Protein AF-A0A7J3MX51-F1 (afdb_monomer_lite)

pLDDT: mean 91.79, std 10.77, range [37.44, 98.38]

Radius of gyration: 17.03 Å; chains: 1; bounding box: 45×25×48 Å

Organism: NCBI:txid334771

Secondary structure (DSSP, 8-state):
--HHHHHHHHTT-BHHHHHHHHHHHHHHHHTHHHHHTS-TT-HHHHHHHHHHHHHHHHHHHHHHHHHHHTTSS-HHHHHHHHHHHHHHHHHHHHHHHHHHTT-S-HHHHHHHHHHHHHHHHHHHHHHHHHHHHHSBPTT---

Sequence (142 aa):
MNEEEAKGLIGDTTVTAYRRVHEVIASVLDRVVMLKALRSDDKVTFQKILQELLIELSRALVLVKYQQARKQLFHCLAMKLASLVRATSRILRKSLDELNKNAQNYDDIVENVVNTLIRARTLLDALTTLVYMYGKKHGKRE

Foldseek 3Di:
DDPVVLCVQFPAAALVLLVVLLVLLLVLLVCLVVLVPDDLPPLVVVLVNLVVSLVSLVVSLVSLVVCVVVVNTDPNNSVVSNVLSVVLSVLSVVLSVCVVVVHPPSVVSSVSNSVSSVVSNVVSVVNSVSCVVNYDYPDDDD

Structure (mmCIF, N/CA/C/O backbone):
data_AF-A0A7J3MX51-F1
#
_entry.id   AF-A0A7J3MX51-F1
#
loop_
_atom_site.group_PDB
_atom_site.id
_atom_site.type_symbol
_atom_site.label_atom_id
_atom_site.label_alt_id
_atom_site.label_comp_id
_atom_site.label_asym_id
_atom_site.label_entity_id
_atom_site.label_seq_id
_atom_site.pdbx_PDB_ins_code
_atom_site.Cartn_x
_atom_site.Cartn_y
_atom_site.Cartn_z
_atom_site.occupancy
_atom_site.B_iso_or_equiv
_atom_site.auth_seq_id
_atom_site.auth_comp_id
_atom_site.auth_asym_id
_atom_site.auth_atom_id
_atom_site.pdbx_PDB_model_num
ATOM 1 N N . MET A 1 1 ? 15.202 -15.710 -3.565 1.00 79.88 1 MET A N 1
ATOM 2 C CA . MET A 1 1 ? 15.053 -15.168 -4.925 1.00 79.88 1 MET A CA 1
ATOM 3 C C . MET A 1 1 ? 16.444 -15.005 -5.498 1.00 79.88 1 MET A C 1
ATOM 5 O O . MET A 1 1 ? 17.284 -14.441 -4.802 1.00 79.88 1 MET A O 1
ATOM 9 N N . ASN A 1 2 ? 16.703 -15.551 -6.681 1.00 90.56 2 ASN A N 1
ATOM 10 C CA . ASN A 1 2 ? 17.993 -15.421 -7.365 1.00 90.56 2 ASN A CA 1
ATOM 11 C C . ASN A 1 2 ? 18.023 -14.172 -8.278 1.00 90.56 2 ASN A C 1
ATOM 13 O O . ASN A 1 2 ? 17.044 -13.426 -8.364 1.00 90.56 2 ASN A O 1
ATOM 17 N N . GLU A 1 3 ? 19.158 -13.907 -8.929 1.00 90.88 3 GLU A N 1
ATOM 18 C CA . GLU A 1 3 ? 19.339 -12.712 -9.765 1.00 90.88 3 GLU A CA 1
ATOM 19 C C . GLU A 1 3 ? 18.418 -12.683 -10.998 1.00 90.88 3 GLU A C 1
ATOM 21 O O . GLU A 1 3 ? 17.869 -11.630 -11.326 1.00 90.88 3 GLU A O 1
ATOM 26 N N . GLU A 1 4 ? 18.219 -13.817 -11.673 1.00 91.75 4 GLU A N 1
ATOM 27 C CA . GLU A 1 4 ? 17.354 -13.902 -12.857 1.00 91.75 4 GLU A CA 1
ATOM 28 C C . GLU A 1 4 ? 15.889 -13.635 -12.504 1.00 91.75 4 GLU A C 1
ATOM 30 O O . GLU A 1 4 ? 15.218 -12.853 -13.178 1.00 91.75 4 GLU A O 1
ATOM 35 N N . GLU A 1 5 ? 15.409 -14.205 -11.398 1.00 91.25 5 GLU A N 1
ATOM 36 C CA . GLU A 1 5 ? 14.074 -13.937 -10.861 1.00 91.25 5 GLU A CA 1
ATOM 37 C C . GLU A 1 5 ? 13.903 -12.457 -10.500 1.00 91.25 5 GLU A C 1
ATOM 39 O O . GLU A 1 5 ? 12.863 -11.860 -10.792 1.00 91.25 5 GLU A O 1
ATOM 44 N N . ALA A 1 6 ? 14.926 -11.840 -9.899 1.00 91.56 6 ALA A N 1
ATOM 45 C CA . ALA A 1 6 ? 14.909 -10.421 -9.562 1.00 91.56 6 ALA A CA 1
ATOM 46 C C . ALA A 1 6 ? 14.826 -9.549 -10.823 1.00 91.56 6 ALA A C 1
ATOM 48 O O . ALA A 1 6 ? 13.968 -8.669 -10.914 1.00 91.56 6 ALA A O 1
ATOM 49 N N . LYS A 1 7 ? 15.660 -9.826 -11.831 1.00 91.94 7 LYS A N 1
ATOM 50 C CA . LYS A 1 7 ? 15.625 -9.137 -13.128 1.00 91.94 7 LYS A CA 1
ATOM 51 C C . LYS A 1 7 ? 14.283 -9.331 -13.835 1.00 91.94 7 LYS A C 1
ATOM 53 O O . LYS A 1 7 ? 13.729 -8.356 -14.333 1.00 91.94 7 LYS A O 1
ATOM 58 N N . GLY A 1 8 ? 13.716 -10.537 -13.813 1.00 93.38 8 GLY A N 1
ATOM 59 C CA . GLY A 1 8 ? 12.390 -10.826 -14.364 1.00 93.38 8 GLY A CA 1
ATOM 60 C C . GLY A 1 8 ? 11.254 -10.116 -13.619 1.00 93.38 8 GLY A C 1
ATOM 61 O O . GLY A 1 8 ? 10.263 -9.719 -14.227 1.00 93.38 8 GLY A O 1
ATOM 62 N N . LEU A 1 9 ? 11.392 -9.893 -12.309 1.00 95.56 9 LEU A N 1
ATOM 63 C CA . LEU A 1 9 ? 10.434 -9.115 -11.526 1.00 95.56 9 LEU A CA 1
ATOM 64 C C . LEU A 1 9 ? 10.510 -7.614 -11.841 1.00 95.56 9 LEU A C 1
ATOM 66 O O . LEU A 1 9 ? 9.465 -6.974 -11.994 1.00 95.56 9 LEU A O 1
ATOM 70 N N . ILE A 1 10 ? 11.723 -7.052 -11.904 1.00 96.44 10 ILE A N 1
ATOM 71 C CA . ILE A 1 10 ? 11.949 -5.611 -12.091 1.00 96.44 10 ILE A CA 1
ATOM 72 C C . ILE A 1 10 ? 11.767 -5.193 -13.554 1.00 96.44 10 ILE A C 1
ATOM 74 O O . ILE A 1 10 ? 11.163 -4.147 -13.808 1.00 96.44 10 ILE A O 1
ATOM 78 N N . GLY A 1 11 ? 12.240 -6.004 -14.500 1.00 94.44 11 GLY A N 1
ATOM 79 C CA . GLY A 1 11 ? 12.176 -5.765 -15.940 1.00 94.44 11 GLY A CA 1
ATOM 80 C C . GLY A 1 11 ? 12.626 -4.357 -16.334 1.00 94.44 11 GLY A C 1
ATOM 81 O O . GLY A 1 11 ? 13.572 -3.798 -15.785 1.00 94.44 11 GLY A O 1
ATOM 82 N N . ASP A 1 12 ? 11.880 -3.738 -17.247 1.00 93.81 12 ASP A N 1
ATOM 83 C CA . ASP A 1 12 ? 12.175 -2.399 -17.773 1.00 93.81 12 ASP A CA 1
ATOM 84 C C . ASP A 1 12 ? 11.772 -1.234 -16.851 1.00 93.81 12 ASP A C 1
ATOM 86 O O . ASP A 1 12 ? 11.649 -0.089 -17.295 1.00 93.81 12 ASP A O 1
ATOM 90 N N . THR A 1 13 ? 11.552 -1.497 -15.563 1.00 96.31 13 THR A N 1
ATOM 91 C CA . THR A 1 13 ? 11.162 -0.463 -14.602 1.00 96.31 13 THR A CA 1
ATOM 92 C C . THR A 1 13 ? 12.203 0.650 -14.530 1.00 96.31 13 THR A C 1
ATOM 94 O O . THR A 1 13 ? 13.386 0.406 -14.294 1.00 96.31 13 THR A O 1
ATOM 97 N N . THR A 1 14 ? 11.750 1.899 -14.645 1.00 96.25 14 THR A N 1
ATOM 98 C CA . THR A 1 14 ? 12.604 3.064 -14.387 1.00 96.25 14 THR A CA 1
ATOM 99 C C . THR A 1 14 ? 12.683 3.341 -12.888 1.00 96.25 14 THR A C 1
ATOM 101 O O . THR A 1 14 ? 11.657 3.410 -12.203 1.00 96.25 14 THR A O 1
ATOM 104 N N . VAL A 1 15 ? 13.896 3.569 -12.373 1.00 96.19 15 VAL A N 1
ATOM 105 C CA . VAL A 1 15 ? 14.105 3.890 -10.947 1.00 96.19 15 VAL A CA 1
ATOM 106 C C . VAL A 1 15 ? 13.312 5.139 -10.548 1.00 96.19 15 VAL A C 1
ATOM 108 O O . VAL A 1 15 ? 12.745 5.196 -9.461 1.00 96.19 15 VAL A O 1
ATOM 111 N N . THR A 1 16 ? 13.206 6.129 -11.438 1.00 95.25 16 THR A N 1
ATOM 112 C CA . THR A 1 16 ? 12.484 7.379 -11.165 1.00 95.25 16 THR A CA 1
ATOM 113 C C . THR A 1 16 ? 10.973 7.182 -11.046 1.00 95.25 16 THR A C 1
ATOM 115 O O . THR A 1 16 ? 10.363 7.783 -10.165 1.00 95.25 16 THR A O 1
ATOM 118 N N . ALA A 1 17 ? 10.345 6.369 -11.903 1.00 94.44 17 ALA A N 1
ATOM 119 C CA . ALA A 1 17 ? 8.909 6.115 -11.775 1.00 94.44 17 ALA A CA 1
ATOM 120 C C . ALA A 1 17 ? 8.602 5.252 -10.552 1.00 94.44 17 ALA A C 1
ATOM 122 O O . ALA A 1 17 ? 7.633 5.530 -9.845 1.00 94.44 17 ALA A O 1
ATOM 123 N N . TYR A 1 18 ? 9.457 4.263 -10.264 1.00 97.31 18 TYR A N 1
ATOM 124 C CA . TYR A 1 18 ? 9.348 3.495 -9.031 1.00 97.31 18 TYR A CA 1
ATOM 125 C C . TYR A 1 18 ? 9.474 4.383 -7.797 1.00 97.31 18 TYR A C 1
ATOM 127 O O . TYR A 1 18 ? 8.625 4.287 -6.923 1.00 97.31 18 TYR A O 1
ATOM 135 N N . ARG A 1 19 ? 10.464 5.284 -7.743 1.00 96.94 19 ARG A N 1
ATOM 136 C CA . ARG A 1 19 ? 10.656 6.202 -6.611 1.00 96.94 19 ARG A CA 1
ATOM 137 C C . ARG A 1 19 ? 9.380 6.975 -6.277 1.00 96.94 19 ARG A C 1
ATOM 139 O O . ARG A 1 19 ? 8.968 6.967 -5.130 1.00 96.94 19 ARG A O 1
ATOM 146 N N . ARG A 1 20 ? 8.703 7.547 -7.278 1.00 95.75 20 ARG A N 1
ATOM 147 C CA . ARG A 1 20 ? 7.439 8.281 -7.060 1.00 95.75 20 ARG A CA 1
ATOM 148 C C . ARG A 1 20 ? 6.349 7.398 -6.454 1.00 95.75 20 ARG A C 1
ATOM 150 O O . ARG A 1 20 ? 5.570 7.845 -5.623 1.00 95.75 20 ARG A O 1
ATOM 157 N N . VAL A 1 21 ? 6.263 6.148 -6.902 1.00 97.12 21 VAL A N 1
ATOM 158 C CA . VAL A 1 21 ? 5.293 5.178 -6.376 1.00 97.12 21 VAL A CA 1
ATOM 159 C C . VAL A 1 21 ? 5.665 4.749 -4.962 1.00 97.12 21 VAL A C 1
ATOM 161 O O . VAL A 1 21 ? 4.796 4.689 -4.098 1.00 97.12 21 VAL A O 1
ATOM 164 N N . HIS A 1 22 ? 6.948 4.478 -4.729 1.00 97.75 22 HIS A N 1
ATOM 165 C CA . HIS A 1 22 ? 7.502 4.132 -3.427 1.00 97.75 22 HIS A CA 1
ATOM 166 C C . HIS A 1 22 ? 7.233 5.231 -2.406 1.00 97.75 22 HIS A C 1
ATOM 168 O O . HIS A 1 22 ? 6.666 4.919 -1.373 1.00 97.75 22 HIS A O 1
ATOM 174 N N . GLU A 1 23 ? 7.541 6.489 -2.716 1.00 96.94 23 GLU A N 1
ATOM 175 C CA . GLU A 1 23 ? 7.336 7.633 -1.818 1.00 96.94 23 GLU A CA 1
ATOM 176 C C . GLU A 1 23 ? 5.872 7.763 -1.391 1.00 96.94 23 GLU A C 1
ATOM 178 O O . GLU A 1 23 ? 5.581 7.909 -0.206 1.00 96.94 23 GLU A O 1
ATOM 183 N N . VAL A 1 24 ? 4.938 7.634 -2.339 1.00 97.00 24 VAL A N 1
ATOM 184 C CA . VAL A 1 24 ? 3.5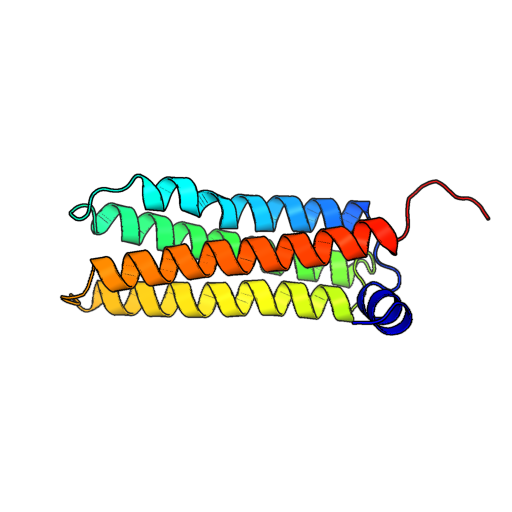04 7.703 -2.035 1.00 97.00 24 VAL A CA 1
ATOM 185 C C . VAL A 1 24 ? 3.060 6.517 -1.183 1.00 97.00 24 VAL A C 1
ATOM 187 O O . VAL A 1 24 ? 2.386 6.722 -0.181 1.00 97.00 24 VAL A O 1
ATOM 190 N N . ILE A 1 25 ? 3.431 5.280 -1.529 1.00 97.69 25 ILE A N 1
ATOM 191 C CA . ILE A 1 25 ? 3.033 4.114 -0.722 1.00 97.69 25 ILE A CA 1
ATOM 192 C C . ILE A 1 25 ? 3.687 4.179 0.667 1.00 97.69 25 ILE A C 1
ATOM 194 O O . ILE A 1 25 ? 3.006 3.961 1.663 1.00 97.69 25 ILE A O 1
ATOM 198 N N . ALA A 1 26 ? 4.979 4.497 0.748 1.00 97.62 26 ALA A N 1
ATOM 199 C CA . ALA A 1 26 ? 5.724 4.602 1.997 1.00 97.62 26 ALA A CA 1
ATOM 200 C C . ALA A 1 26 ? 5.108 5.656 2.917 1.00 97.62 26 ALA A C 1
ATOM 202 O O . ALA A 1 26 ? 4.804 5.334 4.058 1.00 97.62 26 ALA A O 1
ATOM 203 N N . SER A 1 27 ? 4.802 6.851 2.400 1.00 96.56 27 SER A N 1
ATOM 204 C CA . SER A 1 27 ? 4.146 7.916 3.167 1.00 96.56 27 SER A CA 1
ATOM 205 C C . SER A 1 27 ? 2.833 7.461 3.811 1.00 96.56 27 SER A C 1
ATOM 207 O O . SER A 1 27 ? 2.568 7.810 4.961 1.00 96.56 27 SER A O 1
ATOM 209 N N . VAL A 1 28 ? 2.030 6.663 3.102 1.00 95.56 28 VAL A N 1
ATOM 210 C CA . VAL A 1 28 ? 0.771 6.122 3.636 1.00 95.56 28 VAL A CA 1
ATOM 211 C C . VAL A 1 28 ? 1.033 5.065 4.706 1.00 95.56 28 VAL A C 1
ATOM 213 O O . VAL A 1 28 ? 0.354 5.031 5.727 1.00 95.56 28 VAL A O 1
ATOM 216 N N . LEU A 1 29 ? 2.027 4.200 4.503 1.00 96.12 29 LEU A N 1
ATOM 217 C CA . LEU A 1 29 ? 2.373 3.150 5.465 1.00 96.12 29 LEU A CA 1
ATOM 218 C C . LEU A 1 29 ? 3.041 3.708 6.733 1.00 96.12 29 LEU A C 1
ATOM 220 O O . LEU A 1 29 ? 2.810 3.191 7.827 1.00 96.12 29 LEU A O 1
ATOM 224 N N . ASP A 1 30 ? 3.804 4.793 6.610 1.00 95.19 30 ASP A N 1
ATOM 225 C CA . ASP A 1 30 ? 4.523 5.441 7.712 1.00 95.19 30 ASP A CA 1
ATOM 226 C C . ASP A 1 30 ? 3.581 6.183 8.681 1.00 95.19 30 ASP A C 1
ATOM 228 O O . ASP A 1 30 ? 3.954 6.470 9.822 1.00 95.19 30 ASP A O 1
ATOM 232 N N . ARG A 1 31 ? 2.303 6.374 8.315 1.00 90.62 31 ARG A N 1
ATOM 233 C CA . ARG A 1 31 ? 1.243 6.803 9.250 1.00 90.62 31 ARG A CA 1
ATOM 234 C C . ARG A 1 31 ? 1.017 5.825 10.409 1.00 90.62 31 ARG A C 1
ATOM 236 O O . ARG A 1 31 ? 0.352 6.181 11.379 1.00 90.62 31 ARG A O 1
ATOM 243 N N . VAL A 1 32 ? 1.630 4.639 10.384 1.00 89.00 32 VAL A N 1
ATOM 244 C CA . VAL A 1 32 ? 1.718 3.752 11.553 1.00 89.00 32 VAL A CA 1
ATOM 245 C C . VAL A 1 32 ? 2.282 4.452 12.795 1.00 89.00 32 VAL A C 1
ATOM 247 O O . VAL A 1 32 ? 1.892 4.117 13.911 1.00 89.00 32 VAL A O 1
ATOM 250 N N . VAL A 1 33 ? 3.158 5.450 12.627 1.00 81.81 33 VAL A N 1
ATOM 251 C CA . VAL A 1 33 ? 3.699 6.238 13.746 1.00 81.81 33 VAL A CA 1
ATOM 252 C C . VAL A 1 33 ? 2.588 6.997 14.473 1.00 81.81 33 VAL A C 1
ATOM 254 O O . VAL A 1 33 ? 2.571 7.014 15.700 1.00 81.81 33 VAL A O 1
ATOM 257 N N . MET A 1 34 ? 1.624 7.555 13.733 1.00 83.56 34 MET A N 1
ATOM 258 C CA . MET A 1 34 ? 0.463 8.231 14.321 1.00 83.56 34 MET A CA 1
ATOM 259 C C . MET A 1 34 ? -0.401 7.243 15.104 1.00 83.56 34 MET A C 1
ATOM 261 O O . MET A 1 34 ? -0.820 7.545 16.214 1.00 83.56 34 MET A O 1
ATOM 265 N N . LEU A 1 35 ? -0.608 6.038 14.561 1.00 84.94 35 LEU A N 1
ATOM 266 C CA . LEU A 1 35 ? -1.412 5.005 15.217 1.00 84.94 35 LEU A CA 1
ATOM 267 C C . LEU A 1 35 ? -0.789 4.512 16.526 1.00 84.94 35 LEU A C 1
ATOM 269 O O . LEU A 1 35 ? -1.507 4.291 17.492 1.00 84.94 35 LEU A O 1
ATOM 273 N N . LYS A 1 36 ? 0.542 4.387 16.580 1.00 84.38 36 LYS A N 1
ATOM 274 C CA . LYS A 1 36 ? 1.268 4.013 17.806 1.00 84.38 36 LYS A CA 1
ATOM 275 C C . LYS A 1 36 ? 1.207 5.078 18.904 1.00 84.38 36 LYS A C 1
ATOM 277 O O . LYS A 1 36 ? 1.448 4.754 20.060 1.00 84.38 36 LYS A O 1
ATOM 282 N N . ALA A 1 37 ? 0.943 6.333 18.542 1.00 82.25 37 ALA A N 1
ATOM 283 C CA . ALA A 1 37 ? 0.842 7.444 19.484 1.00 82.25 37 ALA A CA 1
ATOM 284 C C . ALA A 1 37 ? -0.577 7.630 20.051 1.00 82.25 37 ALA A C 1
ATOM 286 O O . ALA A 1 37 ? -0.760 8.428 20.972 1.00 82.25 37 ALA A O 1
ATOM 287 N N . LEU A 1 38 ? -1.578 6.926 19.510 1.00 82.88 38 LEU A N 1
ATOM 288 C CA . LEU A 1 38 ? -2.949 6.992 20.008 1.00 82.88 38 LEU A CA 1
ATOM 289 C C . LEU A 1 38 ? -3.070 6.285 21.357 1.00 82.88 38 LEU A C 1
ATOM 291 O O . LEU A 1 38 ? -2.474 5.234 21.590 1.00 82.88 38 LEU A O 1
ATOM 295 N N . ARG A 1 39 ? -3.888 6.864 22.235 1.00 72.94 39 ARG A N 1
ATOM 296 C CA . ARG A 1 39 ? -4.313 6.209 23.473 1.00 72.94 39 ARG A CA 1
ATOM 297 C C . ARG A 1 39 ? -5.419 5.195 23.171 1.00 72.94 39 ARG A C 1
ATOM 299 O O . ARG A 1 39 ? -6.158 5.343 22.196 1.00 72.94 39 ARG A O 1
ATOM 306 N N . SER A 1 40 ? -5.531 4.174 24.017 1.00 67.69 40 SER A N 1
ATOM 307 C CA . SER A 1 40 ? -6.465 3.049 23.862 1.00 67.69 40 SER A CA 1
ATOM 308 C C . SER A 1 40 ? -7.947 3.456 23.824 1.00 67.69 40 SER A C 1
ATOM 310 O O . SER A 1 40 ? -8.788 2.692 23.368 1.00 67.69 40 SER A O 1
ATOM 312 N N . ASP A 1 41 ? -8.292 4.657 24.281 1.00 68.88 41 ASP A N 1
ATOM 3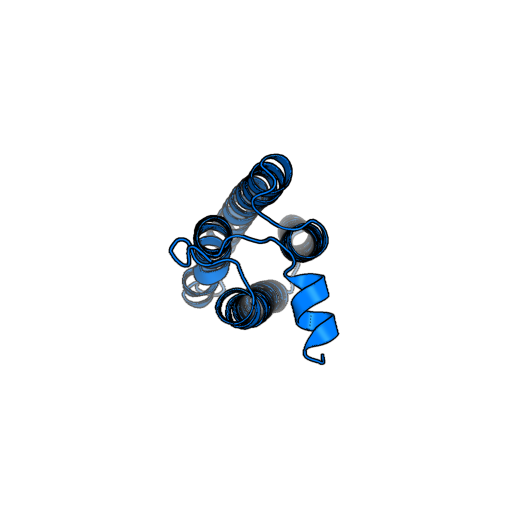13 C CA . ASP A 1 41 ? -9.656 5.182 24.341 1.00 68.88 41 ASP A CA 1
ATOM 314 C C . ASP A 1 41 ? -10.072 6.003 23.103 1.00 68.88 41 ASP A C 1
ATOM 316 O O . ASP A 1 41 ? -11.255 6.307 22.932 1.00 68.88 41 ASP A O 1
ATOM 320 N N . ASP A 1 42 ? -9.153 6.307 22.179 1.00 86.31 42 ASP A N 1
ATOM 321 C CA . ASP A 1 42 ? -9.421 7.202 21.045 1.00 86.31 42 ASP A CA 1
ATOM 322 C C . ASP A 1 42 ? -9.957 6.485 19.787 1.00 86.31 42 ASP A C 1
ATOM 324 O O . ASP A 1 42 ? -9.443 6.600 18.665 1.00 86.31 42 ASP A O 1
ATOM 328 N N . LYS A 1 43 ? -11.036 5.717 19.974 1.00 85.69 43 LYS A N 1
ATOM 329 C CA . LYS A 1 43 ? -11.646 4.890 18.918 1.00 85.69 43 LYS A CA 1
ATOM 330 C C . LYS A 1 43 ? -12.123 5.713 17.717 1.00 85.69 43 LYS A C 1
ATOM 332 O O . LYS A 1 43 ? -11.979 5.279 16.573 1.00 85.69 43 LYS A O 1
ATOM 337 N N . VAL A 1 44 ? -12.691 6.895 17.962 1.00 88.31 44 VAL A N 1
ATOM 338 C CA . VAL A 1 44 ? -13.230 7.765 16.903 1.00 88.31 44 VAL A CA 1
ATOM 339 C C . VAL A 1 44 ? -12.106 8.294 16.013 1.00 88.31 44 VAL A C 1
ATOM 341 O O . VAL A 1 44 ? -12.236 8.284 14.787 1.00 88.31 44 VAL A O 1
ATOM 344 N N . THR A 1 45 ? -10.991 8.732 16.599 1.00 90.44 45 THR A N 1
ATOM 345 C CA . THR A 1 45 ? -9.839 9.209 15.824 1.00 90.44 45 THR A CA 1
ATOM 346 C C . THR A 1 45 ? -9.178 8.066 15.067 1.00 90.44 45 THR A C 1
ATOM 348 O O . THR A 1 45 ? -8.879 8.221 13.882 1.00 90.44 45 THR A O 1
ATOM 351 N N . PHE A 1 46 ? -9.044 6.886 15.683 1.00 90.94 46 PHE A N 1
ATOM 352 C CA . PHE A 1 46 ? -8.521 5.703 14.999 1.00 90.94 46 PHE A CA 1
ATOM 353 C C . PHE A 1 46 ? -9.349 5.332 13.758 1.00 90.94 46 PHE A C 1
ATOM 355 O O . PHE A 1 46 ? -8.795 5.108 12.679 1.00 90.94 46 PHE A O 1
ATOM 362 N N . GLN A 1 47 ? -10.684 5.337 13.867 1.00 92.00 47 GLN A N 1
ATOM 363 C CA . GLN A 1 47 ? -11.579 5.088 12.730 1.00 92.00 47 GLN A CA 1
ATOM 364 C C . GLN A 1 47 ? -11.400 6.116 11.605 1.00 92.00 47 GLN A C 1
ATOM 366 O O . GLN A 1 47 ? -11.337 5.731 10.435 1.00 92.00 47 GLN A O 1
ATOM 371 N N . LYS A 1 48 ? -11.288 7.409 11.940 1.00 92.31 48 LYS A N 1
ATOM 372 C CA . LYS A 1 48 ? -11.037 8.474 10.954 1.00 92.31 48 LYS A CA 1
ATOM 373 C C . LYS A 1 48 ? -9.711 8.261 10.226 1.00 92.31 48 LYS A C 1
ATOM 375 O O . LYS A 1 48 ? -9.682 8.292 8.998 1.00 92.31 48 LYS A O 1
ATOM 380 N N . ILE A 1 49 ? -8.641 7.952 10.960 1.00 93.25 49 ILE A N 1
ATOM 381 C CA . ILE A 1 49 ? -7.327 7.676 10.363 1.00 93.25 49 ILE A CA 1
ATOM 382 C C . ILE A 1 49 ? -7.404 6.467 9.425 1.00 93.25 49 ILE A C 1
ATOM 384 O O . ILE A 1 49 ? -6.887 6.529 8.312 1.00 93.25 49 ILE A O 1
ATOM 388 N N . LEU A 1 50 ? -8.087 5.384 9.813 1.00 94.00 50 LEU A N 1
ATOM 389 C CA . LEU A 1 50 ? -8.275 4.227 8.932 1.00 94.00 50 LEU A CA 1
ATOM 390 C C . LEU A 1 50 ? -9.012 4.577 7.63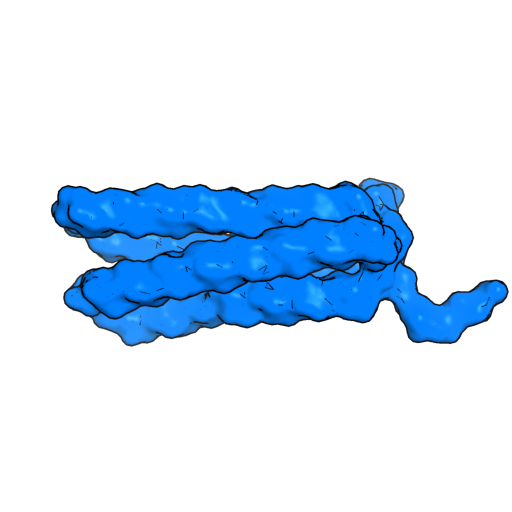2 1.00 94.00 50 LEU A C 1
ATOM 392 O O . LEU A 1 50 ? -8.633 4.093 6.563 1.00 94.00 50 LEU A O 1
ATOM 396 N N . GLN A 1 51 ? -10.054 5.407 7.704 1.00 95.19 51 GLN A N 1
ATOM 397 C CA . GLN A 1 51 ? -10.780 5.865 6.517 1.00 95.19 51 GLN A CA 1
ATOM 398 C C . GLN A 1 51 ? -9.878 6.682 5.586 1.00 95.19 51 GLN A C 1
ATOM 400 O O . GLN A 1 51 ? -9.860 6.435 4.378 1.00 95.19 51 GLN A O 1
ATOM 405 N N . GLU A 1 52 ? -9.086 7.603 6.138 1.00 95.88 52 GLU A N 1
ATOM 406 C CA . GLU A 1 52 ? -8.105 8.375 5.372 1.00 95.88 52 GLU A CA 1
ATOM 407 C C . GLU A 1 52 ? -7.062 7.467 4.712 1.00 95.88 52 GLU A C 1
ATOM 409 O O . GLU A 1 52 ? -6.837 7.569 3.506 1.00 95.88 52 GLU A O 1
ATOM 414 N N . LEU A 1 53 ? -6.500 6.511 5.459 1.00 96.25 53 LEU A N 1
ATOM 415 C CA . LEU A 1 53 ? -5.535 5.543 4.935 1.00 96.25 53 LEU A CA 1
ATOM 416 C C . LEU A 1 53 ? -6.101 4.742 3.761 1.00 96.25 53 LEU A C 1
ATOM 418 O O . LEU A 1 53 ? -5.413 4.525 2.767 1.00 96.25 53 LEU A O 1
ATOM 422 N N . LEU A 1 54 ? -7.364 4.318 3.833 1.00 97.38 54 LEU A N 1
ATOM 423 C CA . LEU A 1 54 ? -8.025 3.607 2.734 1.00 97.38 54 LEU A CA 1
ATOM 424 C C . LEU A 1 54 ? -8.160 4.474 1.471 1.00 97.38 54 LEU A C 1
ATOM 426 O O . LEU A 1 54 ? -7.991 3.969 0.353 1.00 97.38 54 LEU A O 1
ATOM 430 N N . ILE A 1 55 ? -8.443 5.770 1.627 1.00 97.50 55 ILE A N 1
ATOM 431 C CA . ILE A 1 55 ? -8.498 6.725 0.511 1.00 97.50 55 ILE A CA 1
ATOM 432 C C . ILE A 1 55 ? -7.102 6.903 -0.093 1.00 97.50 55 ILE A C 1
ATOM 434 O O . ILE A 1 55 ? -6.939 6.847 -1.316 1.00 97.50 55 ILE A O 1
ATOM 438 N N . GLU A 1 56 ? -6.080 7.074 0.741 1.00 97.00 56 GLU A N 1
ATOM 439 C CA . GLU A 1 56 ? -4.706 7.261 0.282 1.00 97.00 56 GLU A CA 1
ATOM 440 C C . GLU A 1 56 ? -4.135 6.004 -0.391 1.00 97.00 56 GLU A C 1
ATOM 442 O O . GLU A 1 56 ? -3.539 6.103 -1.464 1.00 97.00 56 GLU A O 1
ATOM 447 N N . LEU A 1 57 ? -4.400 4.807 0.144 1.00 97.56 57 LEU A N 1
ATOM 448 C CA . LEU A 1 57 ? -4.060 3.537 -0.508 1.00 97.56 57 LEU A CA 1
ATOM 449 C C . LEU A 1 57 ? -4.749 3.402 -1.872 1.00 97.56 57 LEU A C 1
ATOM 451 O O . LEU A 1 57 ? -4.142 2.926 -2.833 1.00 97.56 57 LEU A O 1
ATOM 455 N N . SER A 1 58 ? -5.994 3.867 -1.995 1.00 97.81 58 SER A N 1
ATOM 456 C CA . SER A 1 58 ? -6.701 3.885 -3.281 1.00 97.81 58 SER A CA 1
ATOM 457 C C . SER A 1 58 ? -6.008 4.811 -4.289 1.00 97.81 58 SER A C 1
ATOM 459 O O . SER A 1 58 ? -5.805 4.423 -5.442 1.00 97.81 58 SER A O 1
ATOM 461 N N . ARG A 1 59 ? -5.560 5.999 -3.858 1.00 97.25 59 ARG A N 1
ATOM 462 C CA . ARG A 1 59 ? -4.757 6.916 -4.692 1.00 97.25 59 ARG A CA 1
ATOM 463 C C . ARG A 1 59 ? -3.413 6.299 -5.084 1.00 97.25 59 ARG A C 1
ATOM 465 O O . ARG A 1 59 ? -3.019 6.382 -6.247 1.00 97.25 59 ARG A O 1
ATOM 472 N N . ALA A 1 60 ? -2.742 5.622 -4.154 1.00 97.75 60 ALA A N 1
ATOM 473 C CA . ALA A 1 60 ? -1.491 4.922 -4.422 1.00 97.75 60 ALA A CA 1
ATOM 474 C C . ALA A 1 60 ? -1.674 3.810 -5.471 1.00 97.75 60 ALA A C 1
ATOM 476 O O . ALA A 1 60 ? -0.860 3.671 -6.386 1.00 97.75 60 ALA A O 1
ATOM 477 N N . LEU A 1 61 ? -2.781 3.060 -5.408 1.00 98.00 61 LEU A N 1
ATOM 478 C CA . LEU A 1 61 ? -3.115 2.044 -6.409 1.00 98.00 61 LEU A CA 1
ATOM 479 C C . LEU A 1 61 ? -3.322 2.653 -7.804 1.00 98.00 61 LEU A C 1
ATOM 481 O O . LEU A 1 61 ? -2.832 2.098 -8.792 1.00 98.00 61 LEU A O 1
ATOM 485 N N . VAL A 1 62 ? -4.023 3.788 -7.889 1.00 98.06 62 VAL A N 1
ATOM 486 C CA . VAL A 1 62 ? -4.189 4.534 -9.147 1.00 98.06 62 VAL A CA 1
ATOM 487 C C . VAL A 1 62 ? -2.827 4.951 -9.696 1.00 98.06 62 VAL A C 1
ATOM 489 O O . VAL A 1 62 ? -2.566 4.742 -10.878 1.00 98.06 62 VAL A O 1
ATOM 492 N N . LEU A 1 63 ? -1.926 5.456 -8.848 1.00 98.00 63 LEU A N 1
ATOM 493 C CA . LEU A 1 63 ? -0.580 5.843 -9.264 1.00 98.00 63 LEU A CA 1
ATOM 494 C C . LEU A 1 63 ? 0.226 4.652 -9.806 1.00 98.00 63 LEU A C 1
ATOM 496 O O . LEU A 1 63 ? 0.835 4.771 -10.868 1.00 98.00 63 LEU A O 1
ATOM 500 N N . VAL A 1 64 ? 0.188 3.491 -9.139 1.00 98.31 64 VAL A N 1
ATOM 501 C CA . VAL A 1 64 ? 0.821 2.252 -9.637 1.00 98.31 64 VAL A CA 1
ATOM 502 C C . VAL A 1 64 ? 0.312 1.921 -11.041 1.00 98.31 64 VAL A C 1
ATOM 504 O O . VAL A 1 64 ? 1.103 1.679 -11.954 1.00 98.31 64 VAL A O 1
ATOM 507 N N . LYS A 1 65 ? -1.013 1.939 -11.233 1.00 98.12 65 LYS A N 1
ATOM 508 C CA . LYS A 1 65 ? -1.640 1.626 -12.525 1.00 98.12 65 LYS A CA 1
ATOM 509 C C . LYS A 1 65 ? -1.327 2.660 -13.597 1.00 98.12 65 LYS A C 1
ATOM 511 O O . LYS A 1 65 ? -1.084 2.287 -14.741 1.00 98.12 65 LYS A O 1
ATOM 516 N N . TYR A 1 66 ? -1.250 3.929 -13.222 1.00 97.75 66 TYR A N 1
ATOM 517 C CA . TYR A 1 66 ? -0.856 5.009 -14.111 1.00 97.75 66 TYR A CA 1
ATOM 518 C C . TYR A 1 66 ? 0.592 4.848 -14.603 1.00 97.75 66 TYR A C 1
ATOM 520 O O . TYR A 1 66 ? 0.838 4.884 -15.808 1.00 97.75 66 TYR A O 1
ATOM 528 N N . GLN A 1 67 ? 1.552 4.592 -13.704 1.00 97.25 67 GLN A N 1
ATOM 529 C CA . GLN A 1 67 ? 2.950 4.371 -14.105 1.00 97.25 67 GLN A CA 1
ATOM 530 C C . GLN A 1 67 ? 3.118 3.094 -14.943 1.00 97.25 67 GLN A C 1
ATOM 532 O O . GLN A 1 67 ? 3.915 3.067 -15.885 1.00 97.25 67 GLN A O 1
ATOM 537 N N . GLN A 1 68 ? 2.340 2.048 -14.640 1.00 97.44 68 GLN A N 1
ATOM 538 C CA . GLN A 1 68 ? 2.277 0.829 -15.448 1.00 97.44 68 GLN A CA 1
ATOM 539 C C . GLN A 1 68 ? 1.759 1.118 -16.866 1.00 97.44 68 GLN A C 1
ATOM 541 O O . GLN A 1 68 ? 2.373 0.685 -17.838 1.00 97.44 68 GLN A O 1
ATOM 546 N N . ALA A 1 69 ? 0.666 1.874 -17.003 1.00 97.06 69 ALA A N 1
ATOM 547 C CA . ALA A 1 69 ? 0.095 2.239 -18.302 1.00 97.06 69 ALA A CA 1
ATOM 548 C C . ALA A 1 69 ? 1.070 3.070 -19.155 1.00 97.06 69 ALA A C 1
ATOM 550 O O . ALA A 1 69 ? 1.137 2.898 -20.370 1.00 97.06 69 ALA A O 1
ATOM 551 N N . ARG A 1 70 ? 1.901 3.904 -18.515 1.00 96.38 70 ARG A N 1
ATOM 552 C CA . ARG A 1 70 ? 2.998 4.641 -19.166 1.00 96.38 70 ARG A CA 1
ATOM 553 C C . ARG A 1 70 ? 4.213 3.778 -19.521 1.00 96.38 70 ARG A C 1
ATOM 555 O O . ARG A 1 70 ? 5.200 4.320 -20.010 1.00 96.38 70 ARG A O 1
ATOM 562 N N . LYS A 1 71 ? 4.169 2.467 -19.253 1.00 95.75 71 LYS A N 1
ATOM 563 C CA . LYS A 1 71 ? 5.287 1.523 -19.423 1.00 95.75 71 LYS A CA 1
ATOM 564 C C . LYS A 1 71 ? 6.542 1.916 -18.629 1.00 95.75 71 LYS A C 1
ATOM 566 O O . LYS A 1 71 ? 7.651 1.559 -19.005 1.00 95.75 71 LYS A O 1
ATOM 571 N N . GLN A 1 72 ? 6.378 2.661 -17.531 1.00 96.00 72 GLN A N 1
ATOM 572 C CA . GLN A 1 72 ? 7.489 3.099 -16.674 1.00 96.00 72 GLN A CA 1
ATOM 573 C C . GLN A 1 72 ? 7.717 2.164 -15.476 1.00 96.00 72 GLN A C 1
ATOM 575 O O . GLN A 1 72 ? 8.795 2.192 -14.877 1.00 96.00 72 GLN A O 1
ATOM 580 N N . LEU A 1 73 ? 6.715 1.337 -15.154 1.00 96.81 73 LEU A N 1
ATOM 581 C CA . LEU A 1 73 ? 6.812 0.173 -14.275 1.00 96.81 73 LEU A CA 1
ATOM 582 C C . LEU A 1 73 ? 6.568 -1.101 -15.085 1.00 96.81 73 LEU A C 1
ATOM 584 O O . LEU A 1 73 ? 5.563 -1.202 -15.794 1.00 96.81 73 LEU A O 1
ATOM 588 N N . PHE A 1 74 ? 7.442 -2.091 -14.924 1.00 97.69 74 PHE A N 1
ATOM 589 C CA . PHE A 1 74 ? 7.245 -3.407 -15.516 1.00 97.69 74 PHE A CA 1
ATOM 590 C C . PHE A 1 74 ? 6.009 -4.100 -14.930 1.00 97.69 74 PHE A C 1
ATOM 592 O O . PHE A 1 74 ? 5.658 -3.907 -13.761 1.00 97.69 74 PHE A O 1
ATOM 599 N N . HIS A 1 75 ? 5.339 -4.917 -15.746 1.00 97.44 75 HIS A N 1
ATOM 600 C CA . HIS A 1 75 ? 4.055 -5.520 -15.388 1.00 97.44 75 HIS A CA 1
ATOM 601 C C . HIS A 1 75 ? 4.131 -6.332 -14.087 1.00 97.44 75 HIS A C 1
ATOM 603 O O . HIS A 1 75 ? 3.275 -6.161 -13.218 1.00 97.44 75 HIS A O 1
ATOM 609 N N . CYS A 1 76 ? 5.162 -7.166 -13.924 1.00 97.12 76 CYS A N 1
ATOM 610 C CA . CYS A 1 76 ? 5.322 -8.016 -12.743 1.00 97.12 76 CYS A CA 1
ATOM 611 C C . CYS A 1 76 ? 5.464 -7.191 -11.456 1.00 97.12 76 CYS A C 1
ATOM 613 O O . CYS A 1 76 ? 4.722 -7.415 -10.496 1.00 97.12 76 CYS A O 1
ATOM 615 N N . LEU A 1 77 ? 6.341 -6.183 -11.451 1.00 97.88 77 LEU A N 1
ATOM 616 C CA . LEU A 1 77 ? 6.500 -5.279 -10.313 1.00 97.88 77 LEU A CA 1
ATOM 617 C C . LEU A 1 77 ? 5.217 -4.490 -10.017 1.00 97.88 77 LEU A C 1
ATOM 619 O O . LEU A 1 77 ? 4.786 -4.430 -8.866 1.00 97.88 77 LEU A O 1
ATOM 623 N N . ALA A 1 78 ? 4.562 -3.935 -11.040 1.00 98.12 78 ALA A N 1
ATOM 624 C CA . ALA A 1 78 ? 3.303 -3.211 -10.866 1.00 98.12 78 ALA A CA 1
ATOM 625 C C . ALA A 1 78 ? 2.206 -4.100 -10.257 1.00 98.12 78 ALA A C 1
ATOM 627 O O . ALA A 1 78 ? 1.433 -3.647 -9.411 1.00 98.12 78 ALA A O 1
ATOM 628 N N . MET A 1 79 ? 2.150 -5.379 -10.640 1.00 97.94 79 MET A N 1
ATOM 629 C CA . MET A 1 79 ? 1.228 -6.349 -10.052 1.00 97.94 79 MET A CA 1
ATOM 630 C C . MET A 1 79 ? 1.565 -6.663 -8.593 1.00 97.94 79 MET A C 1
ATOM 632 O O . MET A 1 79 ? 0.645 -6.729 -7.776 1.00 97.94 79 MET A O 1
ATOM 636 N N . LYS A 1 80 ? 2.849 -6.791 -8.230 1.00 97.94 80 LYS A N 1
ATOM 637 C CA . LYS A 1 80 ? 3.262 -6.972 -6.827 1.00 97.94 80 LYS A CA 1
ATOM 638 C C . LYS A 1 80 ? 2.918 -5.757 -5.966 1.00 97.94 80 LYS A C 1
ATOM 640 O O . LYS A 1 80 ? 2.309 -5.933 -4.914 1.00 97.94 80 LYS A O 1
ATOM 645 N N . LEU A 1 81 ? 3.201 -4.543 -6.437 1.00 98.38 81 LEU A N 1
ATOM 646 C CA . LEU A 1 81 ? 2.841 -3.301 -5.740 1.00 98.38 81 LEU A CA 1
ATOM 647 C C . LEU A 1 81 ? 1.321 -3.158 -5.590 1.00 98.38 81 LEU A C 1
ATOM 649 O O . LEU A 1 81 ? 0.823 -2.883 -4.501 1.00 98.38 81 LEU A O 1
ATOM 653 N N . ALA A 1 82 ? 0.559 -3.421 -6.654 1.00 98.25 82 ALA A N 1
ATOM 654 C CA . ALA A 1 82 ? -0.900 -3.406 -6.593 1.00 98.25 82 ALA A CA 1
ATOM 655 C C . ALA A 1 82 ? -1.450 -4.468 -5.627 1.00 98.25 82 ALA A C 1
ATOM 657 O O . ALA A 1 82 ? -2.423 -4.212 -4.918 1.00 98.25 82 ALA A O 1
ATOM 658 N N . SER A 1 83 ? -0.844 -5.658 -5.591 1.00 98.19 83 SER A N 1
ATOM 659 C CA . SER A 1 83 ? -1.219 -6.722 -4.658 1.00 98.19 83 SER A CA 1
ATOM 660 C C . SER A 1 83 ? -0.946 -6.323 -3.212 1.00 98.19 83 SER A C 1
ATOM 662 O O . SER A 1 83 ? -1.806 -6.549 -2.365 1.00 98.19 83 SER A O 1
ATOM 664 N N . LEU A 1 84 ? 0.206 -5.704 -2.940 1.00 98.31 84 LEU A N 1
ATOM 665 C CA . LEU A 1 84 ? 0.559 -5.181 -1.622 1.00 98.31 84 LEU A CA 1
ATOM 666 C C . LEU A 1 84 ? -0.496 -4.176 -1.143 1.00 98.31 84 LEU A C 1
ATOM 668 O O . LEU A 1 84 ? -1.118 -4.382 -0.106 1.00 98.31 84 LEU A O 1
ATOM 672 N N . VAL A 1 85 ? -0.782 -3.153 -1.956 1.00 98.25 85 VAL A N 1
ATOM 673 C CA . VAL A 1 85 ? -1.770 -2.110 -1.634 1.00 98.25 85 VAL A CA 1
ATOM 674 C C . VAL A 1 85 ? -3.165 -2.698 -1.396 1.00 98.25 85 VAL A C 1
ATOM 676 O O . VAL A 1 85 ? -3.843 -2.324 -0.438 1.00 98.25 85 VAL A O 1
ATOM 679 N N . ARG A 1 86 ? -3.605 -3.650 -2.229 1.00 98.38 86 ARG A N 1
ATOM 680 C CA . ARG A 1 86 ? -4.913 -4.313 -2.075 1.00 98.38 86 ARG A CA 1
ATOM 681 C C . ARG A 1 86 ? -4.985 -5.190 -0.829 1.00 98.38 86 ARG A C 1
ATOM 683 O O . ARG A 1 86 ? -6.020 -5.188 -0.167 1.00 98.38 86 ARG A O 1
ATOM 690 N N . ALA A 1 87 ? -3.926 -5.939 -0.524 1.00 98.06 87 ALA A N 1
ATOM 691 C CA . ALA A 1 87 ? -3.866 -6.780 0.667 1.00 98.06 87 ALA A CA 1
ATOM 692 C C . ALA A 1 87 ? -3.945 -5.924 1.936 1.00 98.06 87 ALA A C 1
ATOM 694 O O . ALA A 1 87 ? -4.797 -6.184 2.784 1.00 98.06 87 ALA A O 1
ATOM 695 N N . THR A 1 88 ? -3.156 -4.846 2.004 1.00 97.94 88 THR A N 1
ATOM 696 C CA . THR A 1 88 ? -3.220 -3.869 3.098 1.00 97.94 88 THR A CA 1
ATOM 697 C C . THR A 1 88 ? -4.618 -3.261 3.207 1.00 97.94 88 THR A C 1
ATOM 699 O O . THR A 1 88 ? -5.232 -3.329 4.266 1.00 97.94 88 THR A O 1
ATOM 702 N N . SER A 1 89 ? -5.183 -2.764 2.100 1.00 98.12 89 SER A N 1
ATOM 703 C CA . SER A 1 89 ? -6.524 -2.153 2.087 1.00 98.12 89 SER A CA 1
ATOM 704 C C . SER A 1 89 ? -7.617 -3.108 2.572 1.00 98.12 89 SER A C 1
ATOM 706 O O . SER A 1 89 ? -8.540 -2.694 3.268 1.00 98.12 89 SER A O 1
ATOM 708 N N . ARG A 1 90 ? -7.527 -4.397 2.217 1.00 98.19 90 ARG A N 1
ATOM 709 C CA . ARG A 1 90 ? -8.487 -5.418 2.655 1.00 98.19 90 ARG A CA 1
ATOM 710 C C . ARG A 1 90 ? -8.450 -5.604 4.167 1.00 98.19 90 ARG A C 1
ATOM 712 O O . ARG A 1 90 ? -9.509 -5.677 4.781 1.00 98.19 90 ARG A O 1
ATOM 719 N N . ILE A 1 91 ? -7.253 -5.679 4.748 1.00 97.06 91 ILE A N 1
ATOM 720 C CA . ILE A 1 91 ? -7.090 -5.837 6.196 1.00 97.06 91 ILE A CA 1
ATOM 721 C C . ILE A 1 91 ? -7.605 -4.591 6.919 1.00 97.06 91 ILE A C 1
ATOM 723 O O . ILE A 1 91 ? -8.428 -4.726 7.817 1.00 97.06 91 ILE A O 1
ATOM 727 N N . LEU A 1 92 ? -7.223 -3.388 6.470 1.00 96.44 92 LEU A N 1
ATOM 728 C CA . LEU A 1 92 ? -7.700 -2.140 7.078 1.00 96.44 92 LEU A CA 1
ATOM 729 C C . LEU A 1 92 ? -9.225 -2.005 7.013 1.00 96.44 92 LEU A C 1
ATOM 731 O O . LEU A 1 92 ? -9.848 -1.594 7.987 1.00 96.44 92 LEU A O 1
ATOM 735 N N . ARG A 1 93 ? -9.842 -2.387 5.886 1.00 96.81 93 ARG A N 1
ATOM 736 C CA . ARG A 1 93 ? -11.303 -2.373 5.744 1.00 96.81 93 ARG A CA 1
ATOM 737 C C . ARG A 1 93 ? -11.973 -3.352 6.702 1.00 96.81 93 ARG A C 1
ATOM 739 O O . ARG A 1 93 ? -12.920 -2.968 7.372 1.00 96.81 93 ARG A O 1
ATOM 746 N N . LYS A 1 94 ? -11.445 -4.575 6.815 1.00 95.81 94 LYS A N 1
ATOM 747 C CA . LYS A 1 94 ? -11.951 -5.568 7.769 1.00 95.81 94 LYS A CA 1
ATOM 748 C C . LYS A 1 94 ? -11.879 -5.041 9.209 1.00 95.81 94 LYS A C 1
ATOM 750 O O . LYS A 1 94 ? -12.869 -5.120 9.924 1.00 95.81 94 LYS A O 1
ATOM 755 N N . SER A 1 95 ? -10.752 -4.444 9.599 1.00 94.44 95 SER A N 1
ATOM 756 C CA . SER A 1 95 ? -10.580 -3.830 10.920 1.00 94.44 95 SER A CA 1
ATOM 757 C C . SER A 1 95 ? -11.550 -2.669 11.163 1.00 94.44 95 SER A C 1
ATOM 759 O O . SER A 1 95 ? -12.130 -2.568 12.239 1.00 94.44 95 SER A O 1
ATOM 761 N N . LEU A 1 96 ? -11.786 -1.818 10.160 1.00 93.94 96 LEU A N 1
ATOM 762 C CA . LEU A 1 96 ? -12.771 -0.739 10.257 1.00 93.94 96 LEU A CA 1
ATOM 763 C C . LEU A 1 96 ? -14.200 -1.280 10.440 1.00 93.94 96 LEU A C 1
ATOM 765 O O . LEU A 1 96 ? -14.946 -0.779 11.282 1.00 93.94 96 LEU A O 1
ATOM 769 N N . ASP A 1 97 ? -14.566 -2.318 9.686 1.00 93.56 97 ASP A N 1
ATOM 770 C CA . ASP A 1 97 ? -15.878 -2.963 9.780 1.00 93.56 97 ASP A CA 1
ATOM 771 C C . ASP A 1 97 ? -16.095 -3.620 11.153 1.00 93.56 97 ASP A C 1
ATOM 773 O O . ASP A 1 97 ? -17.195 -3.554 11.701 1.00 93.56 97 ASP A O 1
ATOM 777 N N . GLU A 1 98 ? -15.056 -4.227 11.732 1.00 92.31 98 GLU A N 1
ATOM 778 C CA . GLU A 1 98 ? -15.083 -4.784 13.091 1.00 92.31 98 GLU A CA 1
ATOM 779 C C . GLU A 1 98 ? -15.288 -3.684 14.143 1.00 92.31 98 GLU A C 1
ATOM 781 O O . GLU A 1 98 ? -16.168 -3.796 14.999 1.00 92.31 98 GLU A O 1
ATOM 786 N N . LEU A 1 99 ? -14.574 -2.560 14.033 1.00 89.50 99 LEU A N 1
ATOM 787 C CA . LEU A 1 99 ? -14.735 -1.427 14.950 1.00 89.50 99 LEU A CA 1
ATOM 788 C C . LEU A 1 99 ? -16.141 -0.821 14.914 1.00 89.50 99 LEU A C 1
ATOM 790 O O . LEU A 1 99 ? -16.685 -0.47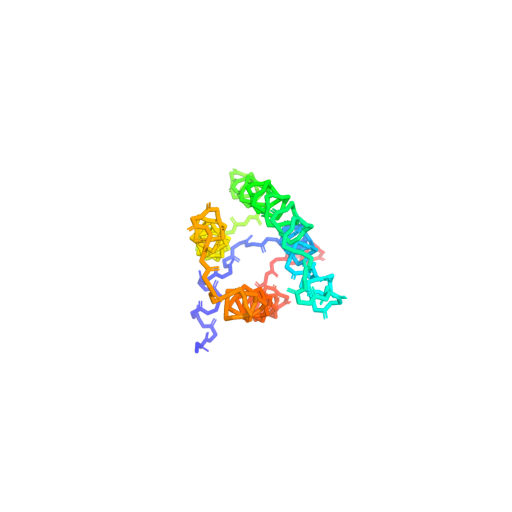3 15.969 1.00 89.50 99 LEU A O 1
ATOM 794 N N . ASN A 1 100 ? -16.730 -0.715 13.720 1.00 87.75 100 ASN A N 1
ATOM 795 C CA . ASN A 1 100 ? -18.088 -0.199 13.519 1.00 87.75 100 ASN A CA 1
ATOM 796 C C . ASN A 1 100 ? -19.161 -1.095 14.152 1.00 87.75 100 ASN A C 1
ATOM 798 O O . ASN A 1 100 ? -20.229 -0.609 14.511 1.00 87.75 100 ASN A O 1
ATOM 802 N N . LYS A 1 101 ? -18.874 -2.386 14.345 1.00 88.38 101 LYS A N 1
ATOM 803 C CA . LYS A 1 101 ? -19.772 -3.346 15.006 1.00 88.38 101 LYS A CA 1
ATOM 804 C C . LYS A 1 101 ? -19.652 -3.342 16.5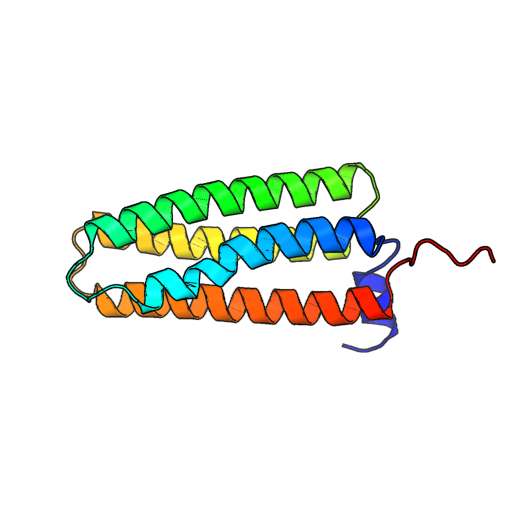35 1.00 88.38 101 LYS A C 1
ATOM 806 O O . LYS A 1 101 ? -20.133 -4.268 17.177 1.00 88.38 101 LYS A O 1
ATOM 811 N N . ASN A 1 102 ? -19.025 -2.318 17.123 1.00 73.81 102 ASN A N 1
ATOM 812 C CA . ASN A 1 102 ? -18.761 -2.224 18.564 1.00 73.81 102 ASN A CA 1
ATOM 813 C C . ASN A 1 102 ? -17.996 -3.429 19.125 1.00 73.81 102 ASN A C 1
ATOM 815 O O . ASN A 1 102 ? -18.307 -3.930 20.203 1.00 73.81 102 ASN A O 1
ATOM 819 N N . ALA A 1 103 ? -16.975 -3.878 18.394 1.00 72.00 103 ALA A N 1
ATOM 820 C CA . ALA A 1 103 ? -16.125 -4.961 18.855 1.00 72.00 103 ALA A CA 1
ATOM 821 C C . ALA A 1 103 ? -15.443 -4.619 20.196 1.00 72.00 103 ALA A C 1
ATOM 823 O O . ALA A 1 103 ? -14.966 -3.497 20.390 1.00 72.00 103 ALA A O 1
ATOM 824 N N . GLN A 1 104 ? -15.421 -5.591 21.114 1.00 74.62 104 GLN A N 1
ATOM 825 C CA . GLN A 1 104 ? -14.806 -5.459 22.443 1.00 74.62 104 GLN A CA 1
ATOM 826 C C . GLN A 1 104 ? -13.273 -5.568 22.414 1.00 74.62 104 GLN A C 1
ATOM 828 O O . GLN A 1 104 ? -12.613 -5.183 23.369 1.00 74.62 104 GLN A O 1
ATOM 833 N N . ASN A 1 105 ? -12.699 -6.053 21.314 1.00 86.06 105 ASN A N 1
ATOM 834 C CA . ASN A 1 105 ? -11.270 -6.311 21.144 1.00 86.06 105 ASN A CA 1
ATOM 835 C C . ASN A 1 105 ? -10.541 -5.155 20.431 1.00 86.06 105 ASN A C 1
ATOM 837 O O . ASN A 1 105 ? -9.800 -5.370 19.473 1.00 86.06 105 ASN A O 1
ATOM 841 N N . TYR A 1 106 ? -10.785 -3.914 20.863 1.00 86.81 106 TYR A N 1
ATOM 842 C CA . TYR A 1 106 ? -10.204 -2.721 20.233 1.00 86.81 106 TYR A CA 1
ATOM 843 C C . TYR A 1 106 ? -8.674 -2.802 20.119 1.00 86.81 106 TYR A C 1
ATOM 845 O O . TYR A 1 106 ? -8.138 -2.588 19.031 1.00 86.81 106 TYR A O 1
ATOM 853 N N . ASP A 1 107 ? -7.993 -3.169 21.205 1.00 88.31 107 ASP A N 1
ATOM 854 C CA . ASP A 1 107 ? -6.529 -3.226 21.249 1.00 88.31 107 ASP A CA 1
ATOM 855 C C . ASP A 1 107 ? -5.960 -4.244 20.245 1.00 88.31 107 ASP A C 1
ATOM 857 O O . ASP A 1 107 ? -5.042 -3.912 19.493 1.00 88.31 107 ASP A O 1
ATOM 861 N N . ASP A 1 108 ? -6.572 -5.428 20.124 1.00 90.81 108 ASP A N 1
ATOM 862 C CA . ASP A 1 108 ? -6.175 -6.447 19.139 1.00 90.81 108 ASP A CA 1
ATOM 863 C C . ASP A 1 108 ? -6.321 -5.932 17.698 1.00 90.81 108 ASP A C 1
ATOM 865 O O . ASP A 1 108 ? -5.496 -6.212 16.821 1.00 90.81 108 ASP A O 1
ATOM 869 N N . ILE A 1 109 ? -7.385 -5.165 17.430 1.00 92.06 109 ILE A N 1
ATOM 870 C CA . ILE A 1 109 ? -7.625 -4.573 16.110 1.00 92.06 109 ILE A CA 1
ATOM 871 C C . ILE A 1 109 ? -6.546 -3.533 15.797 1.00 92.06 109 ILE A C 1
ATOM 873 O O . ILE A 1 109 ? -5.999 -3.535 14.688 1.00 92.06 109 ILE A O 1
ATOM 877 N N . VAL A 1 110 ? -6.231 -2.662 16.759 1.00 91.00 110 VAL A N 1
ATOM 878 C CA . VAL A 1 110 ? -5.170 -1.655 16.625 1.00 91.00 110 VAL A CA 1
ATOM 879 C C . VAL A 1 110 ? -3.831 -2.335 16.357 1.00 91.00 110 VAL A C 1
ATOM 881 O O . VAL A 1 110 ? -3.144 -1.981 15.394 1.00 91.00 110 VAL A O 1
ATOM 884 N N . GLU A 1 111 ? -3.483 -3.351 17.145 1.00 92.19 111 GLU A N 1
ATOM 885 C CA . GLU A 1 111 ? -2.239 -4.096 16.983 1.00 92.19 111 GLU A CA 1
ATOM 886 C C . GLU A 1 111 ? -2.161 -4.771 15.605 1.00 92.19 111 GLU A C 1
ATOM 888 O O . GLU A 1 111 ? -1.147 -4.660 14.905 1.00 92.19 111 GLU A O 1
ATOM 893 N N . ASN A 1 112 ? -3.240 -5.418 15.157 1.00 93.81 112 ASN A N 1
ATOM 894 C CA . ASN A 1 112 ? -3.289 -6.059 13.845 1.00 93.81 112 ASN A CA 1
ATOM 895 C C . ASN A 1 112 ? -3.097 -5.054 12.694 1.00 93.81 112 ASN A C 1
ATOM 897 O O . ASN A 1 112 ? -2.366 -5.331 11.733 1.00 93.81 112 ASN A O 1
ATOM 901 N N . VAL A 1 113 ? -3.709 -3.869 12.788 1.00 95.19 113 VAL A N 1
ATOM 902 C CA . VAL A 1 113 ? -3.515 -2.777 11.823 1.00 95.19 113 VAL A CA 1
ATOM 903 C C . VAL A 1 113 ? -2.057 -2.320 11.809 1.00 95.19 113 VAL A C 1
ATOM 905 O O . VAL A 1 113 ? -1.442 -2.271 10.741 1.00 95.19 113 VAL A O 1
ATOM 908 N N . VAL A 1 114 ? -1.483 -2.030 12.980 1.00 94.94 114 VAL A N 1
ATOM 909 C CA . VAL A 1 114 ? -0.093 -1.570 13.118 1.00 94.94 114 VAL A CA 1
ATOM 910 C C . VAL A 1 114 ? 0.876 -2.590 12.521 1.00 94.94 114 VAL A C 1
ATOM 912 O O . VAL A 1 114 ? 1.713 -2.240 11.684 1.00 94.94 114 VAL A O 1
ATOM 915 N N . ASN A 1 115 ? 0.719 -3.864 12.875 1.00 95.69 115 ASN A N 1
ATOM 916 C CA . ASN A 1 115 ? 1.548 -4.949 12.360 1.00 95.69 115 ASN A CA 1
ATOM 917 C C . ASN A 1 115 ? 1.411 -5.111 10.842 1.00 95.69 115 ASN A C 1
ATOM 919 O O . ASN A 1 115 ? 2.399 -5.370 10.150 1.00 95.69 115 ASN A O 1
ATOM 923 N N . THR A 1 116 ? 0.209 -4.916 10.298 1.00 96.81 116 THR A N 1
ATOM 924 C CA . THR A 1 116 ? -0.027 -4.960 8.851 1.00 96.81 116 THR A CA 1
ATOM 925 C C . THR A 1 116 ? 0.717 -3.845 8.120 1.00 96.81 116 THR A C 1
ATOM 927 O O . THR A 1 116 ? 1.370 -4.115 7.110 1.00 96.81 116 THR A O 1
ATOM 930 N N . LEU A 1 117 ? 0.667 -2.610 8.630 1.00 97.00 117 LEU A N 1
ATOM 931 C CA . LEU A 1 117 ? 1.366 -1.474 8.025 1.00 97.00 117 LEU A CA 1
ATOM 932 C C . LEU A 1 117 ? 2.888 -1.661 8.060 1.00 97.00 117 LEU A C 1
ATOM 934 O O . LEU A 1 117 ? 3.542 -1.464 7.036 1.00 97.00 117 LEU A O 1
ATOM 938 N N . ILE A 1 118 ? 3.440 -2.128 9.187 1.00 97.06 118 ILE A N 1
ATOM 939 C CA . ILE A 1 118 ? 4.879 -2.416 9.324 1.00 97.06 118 ILE A CA 1
ATOM 940 C C . ILE A 1 118 ? 5.310 -3.483 8.317 1.00 97.06 118 ILE A C 1
ATOM 942 O O . ILE A 1 118 ? 6.244 -3.266 7.549 1.00 97.06 118 ILE A O 1
ATOM 946 N N . ARG A 1 119 ? 4.603 -4.620 8.264 1.00 97.44 119 ARG A N 1
ATOM 947 C CA . ARG A 1 119 ? 4.923 -5.709 7.326 1.00 97.44 119 ARG A CA 1
ATOM 948 C C . ARG A 1 119 ? 4.848 -5.237 5.878 1.00 97.44 119 ARG A C 1
ATOM 950 O O . ARG A 1 119 ? 5.727 -5.559 5.080 1.00 97.44 119 ARG A O 1
ATOM 957 N N . ALA A 1 120 ? 3.830 -4.447 5.537 1.00 98.06 120 ALA A N 1
ATOM 958 C CA . ALA A 1 120 ? 3.705 -3.883 4.202 1.00 98.06 120 ALA A CA 1
ATOM 959 C C . ALA A 1 120 ? 4.865 -2.932 3.869 1.00 98.06 120 ALA A C 1
ATOM 961 O O . ALA A 1 120 ? 5.387 -2.978 2.754 1.00 98.06 120 ALA A O 1
ATOM 962 N N . ARG A 1 121 ? 5.309 -2.118 4.835 1.00 97.88 121 ARG A N 1
ATOM 963 C CA . ARG A 1 121 ? 6.437 -1.192 4.675 1.00 97.88 121 ARG A CA 1
ATOM 964 C C . ARG A 1 121 ? 7.746 -1.942 4.447 1.00 97.88 121 ARG A C 1
ATOM 966 O O . ARG A 1 121 ? 8.479 -1.586 3.527 1.00 97.88 121 ARG A O 1
ATOM 973 N N . THR A 1 122 ? 7.989 -3.012 5.204 1.00 97.75 122 THR A N 1
ATOM 974 C CA . THR A 1 122 ? 9.157 -3.889 5.034 1.00 97.75 122 THR A CA 1
ATOM 975 C C . THR A 1 122 ? 9.169 -4.560 3.661 1.00 97.75 122 THR A C 1
ATOM 977 O O . THR A 1 122 ? 10.201 -4.579 2.995 1.00 97.75 122 THR A O 1
ATOM 980 N N . LEU A 1 123 ? 8.025 -5.076 3.196 1.00 97.75 123 LEU A N 1
ATOM 981 C CA . LEU A 1 123 ? 7.918 -5.660 1.853 1.00 97.75 123 LEU A CA 1
ATOM 982 C C . LEU A 1 123 ? 8.173 -4.620 0.759 1.00 97.75 123 LEU A C 1
ATOM 984 O O . LEU A 1 123 ? 8.827 -4.923 -0.238 1.00 97.75 123 LEU A O 1
ATOM 988 N N . LEU A 1 124 ? 7.679 -3.396 0.948 1.00 98.25 124 LEU A N 1
ATOM 989 C CA . LEU A 1 124 ? 7.948 -2.291 0.038 1.00 98.25 124 LEU A CA 1
ATOM 990 C C . LEU A 1 124 ? 9.450 -1.959 -0.013 1.00 98.25 124 LEU A C 1
ATOM 992 O O . LEU A 1 124 ? 9.985 -1.793 -1.105 1.00 98.25 124 LEU A O 1
ATOM 996 N N . ASP A 1 125 ? 10.151 -1.914 1.125 1.00 97.25 125 ASP A N 1
ATOM 997 C CA . ASP A 1 125 ? 11.605 -1.685 1.147 1.00 97.25 125 ASP A CA 1
ATOM 998 C C . ASP A 1 125 ? 12.393 -2.823 0.498 1.00 97.25 125 ASP A C 1
ATOM 1000 O O . ASP A 1 125 ? 13.344 -2.567 -0.239 1.00 97.25 125 ASP A O 1
ATOM 1004 N N . ALA A 1 126 ? 11.966 -4.071 0.690 1.00 96.81 126 ALA A N 1
ATOM 1005 C CA . ALA A 1 126 ? 12.565 -5.208 0.001 1.00 96.81 126 ALA A CA 1
ATOM 1006 C C . ALA A 1 126 ? 12.404 -5.107 -1.528 1.00 96.81 126 ALA A C 1
ATOM 1008 O O . ALA A 1 126 ? 13.311 -5.467 -2.268 1.00 96.81 126 ALA A O 1
ATOM 1009 N N . LEU A 1 127 ? 11.281 -4.581 -2.031 1.00 96.69 127 LEU A N 1
ATOM 1010 C CA . LEU A 1 127 ? 11.138 -4.282 -3.461 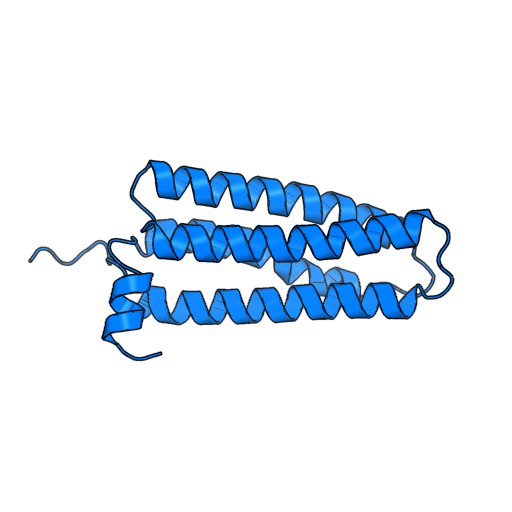1.00 96.69 127 LEU A CA 1
ATOM 1011 C C . LEU A 1 127 ? 12.031 -3.111 -3.889 1.00 96.69 127 LEU A C 1
ATOM 1013 O O . LEU A 1 127 ? 12.587 -3.129 -4.986 1.00 96.69 127 LEU A O 1
ATOM 1017 N N . THR A 1 128 ? 12.200 -2.112 -3.023 1.00 96.81 128 THR A N 1
ATOM 1018 C CA . THR A 1 128 ? 13.049 -0.949 -3.289 1.00 96.81 128 THR A CA 1
ATOM 1019 C C . THR A 1 128 ? 14.491 -1.355 -3.528 1.00 96.81 128 THR A C 1
ATOM 1021 O O . THR A 1 128 ? 15.070 -0.924 -4.524 1.00 96.81 128 THR A O 1
ATOM 1024 N N . THR A 1 129 ? 15.065 -2.210 -2.680 1.00 96.31 129 THR A N 1
ATOM 1025 C CA . THR A 1 129 ? 16.452 -2.667 -2.861 1.00 96.31 129 THR A CA 1
ATOM 1026 C C . THR A 1 129 ? 16.645 -3.318 -4.231 1.00 96.31 129 THR A C 1
ATOM 1028 O O . THR A 1 129 ? 17.558 -2.941 -4.966 1.00 96.31 129 THR A O 1
ATOM 1031 N N . LEU A 1 130 ? 15.720 -4.188 -4.640 1.00 95.94 130 LEU A N 1
ATOM 1032 C CA . LEU A 1 130 ? 15.747 -4.846 -5.948 1.00 95.94 130 LEU A CA 1
ATOM 1033 C C . LEU A 1 130 ? 15.653 -3.850 -7.106 1.00 95.94 130 LEU A C 1
ATOM 1035 O O . LEU A 1 130 ? 16.403 -3.955 -8.075 1.00 95.94 130 LEU A O 1
ATOM 1039 N N . VAL A 1 131 ? 14.768 -2.856 -7.014 1.00 96.38 131 VAL A N 1
ATOM 1040 C CA . VAL A 1 131 ? 14.635 -1.835 -8.062 1.00 96.38 131 VAL A CA 1
ATOM 1041 C C . VAL A 1 131 ? 15.897 -0.986 -8.180 1.00 96.38 131 VAL A C 1
ATOM 1043 O O . VAL A 1 131 ? 16.313 -0.671 -9.291 1.00 96.38 131 VAL A O 1
ATOM 1046 N N . TYR A 1 132 ? 16.532 -0.612 -7.071 1.00 94.62 132 TYR A N 1
ATOM 1047 C CA . TYR A 1 132 ? 17.769 0.172 -7.126 1.00 94.62 132 TYR A CA 1
ATOM 1048 C C . TYR A 1 132 ? 18.966 -0.634 -7.654 1.00 94.62 132 TYR A C 1
ATOM 1050 O O . TYR A 1 132 ? 19.882 -0.045 -8.241 1.00 94.62 132 TYR A O 1
ATOM 1058 N N . MET A 1 133 ? 18.942 -1.961 -7.493 1.00 94.25 133 MET A N 1
ATOM 1059 C CA . MET A 1 133 ? 19.941 -2.872 -8.055 1.00 94.25 133 MET A CA 1
ATOM 1060 C C . MET A 1 133 ? 19.740 -3.112 -9.557 1.00 94.25 133 MET A C 1
ATOM 1062 O O . MET A 1 133 ? 20.701 -2.998 -10.315 1.00 94.25 133 MET A O 1
ATOM 1066 N N . TYR A 1 134 ? 18.511 -3.409 -9.991 1.00 95.31 134 TYR A N 1
ATOM 1067 C CA . TYR A 1 134 ? 18.236 -3.934 -11.339 1.00 95.31 134 TYR A CA 1
ATOM 1068 C C . TYR A 1 134 ? 17.423 -3.002 -12.248 1.00 95.31 134 TYR A C 1
ATOM 1070 O O . TYR A 1 134 ? 17.273 -3.280 -13.434 1.00 95.31 134 TYR A O 1
ATOM 1078 N N . GLY A 1 135 ? 16.876 -1.907 -11.723 1.00 92.75 135 GLY A N 1
ATOM 1079 C CA . GLY A 1 135 ? 16.056 -0.972 -12.490 1.00 92.75 135 GLY A CA 1
ATOM 1080 C C . GLY A 1 135 ? 16.868 -0.078 -13.429 1.00 92.75 135 GLY A C 1
ATOM 1081 O O . GLY A 1 135 ? 18.043 0.224 -13.199 1.00 92.75 135 GLY A O 1
ATOM 1082 N N . LYS A 1 136 ? 16.207 0.430 -14.473 1.00 91.25 136 LYS A N 1
ATOM 1083 C CA . LYS A 1 136 ? 16.804 1.363 -15.436 1.00 91.25 136 LYS A CA 1
ATOM 1084 C C . LYS A 1 136 ? 17.110 2.703 -14.767 1.00 91.25 136 LYS A C 1
ATOM 1086 O O . LYS A 1 136 ? 16.204 3.417 -14.320 1.00 91.25 136 LYS A O 1
ATOM 1091 N N . LYS A 1 137 ? 18.394 3.062 -14.727 1.00 86.81 137 LYS A N 1
ATOM 1092 C CA . LYS A 1 137 ? 18.880 4.380 -14.299 1.00 86.81 137 LYS A CA 1
ATOM 1093 C C . LYS A 1 137 ? 18.862 5.312 -15.512 1.00 86.81 137 LYS A C 1
ATOM 1095 O O . LYS A 1 137 ? 19.445 4.984 -16.541 1.00 86.81 137 LYS A O 1
ATOM 1100 N N . HIS A 1 138 ? 18.214 6.473 -15.414 1.00 61.53 138 HIS A N 1
ATOM 1101 C CA . HIS A 1 138 ? 18.406 7.516 -16.425 1.00 61.53 138 HIS A CA 1
ATOM 1102 C C . HIS A 1 138 ? 19.881 7.941 -16.395 1.00 61.53 138 HIS A C 1
ATOM 1104 O O . HIS A 1 138 ? 20.328 8.471 -15.382 1.00 61.53 138 HIS A O 1
ATOM 1110 N N . GLY A 1 139 ? 20.636 7.673 -17.469 1.00 49.81 139 GLY A N 1
ATOM 1111 C CA . GLY A 1 139 ? 21.998 8.199 -17.620 1.00 49.81 139 GLY A CA 1
ATOM 1112 C C . GLY A 1 139 ? 23.078 7.265 -18.170 1.00 49.81 139 GLY A C 1
ATOM 1113 O O . GLY A 1 139 ? 24.171 7.754 -18.424 1.00 49.81 139 GLY A O 1
ATOM 1114 N N . LYS A 1 140 ? 22.826 5.975 -18.419 1.00 42.56 140 LYS A N 1
ATOM 1115 C CA . LYS A 1 140 ? 23.743 5.188 -19.261 1.00 42.56 140 LYS A CA 1
ATOM 1116 C C . LYS A 1 140 ? 23.185 5.112 -20.676 1.00 42.56 140 LYS A C 1
ATOM 1118 O O . LYS A 1 140 ? 22.293 4.320 -20.955 1.00 42.56 140 LYS A O 1
ATOM 1123 N N . ARG A 1 141 ? 23.675 6.024 -21.523 1.00 37.44 141 ARG A N 1
ATOM 1124 C CA . ARG A 1 141 ? 23.840 5.741 -22.950 1.00 37.44 141 ARG A CA 1
ATOM 1125 C C . ARG A 1 141 ? 24.787 4.542 -23.011 1.00 37.44 141 ARG A C 1
ATOM 1127 O O . ARG A 1 141 ? 25.933 4.678 -22.589 1.00 37.44 141 ARG A O 1
ATOM 1134 N N . GLU A 1 142 ? 24.263 3.389 -23.394 1.00 39.75 142 GLU A N 1
ATOM 1135 C CA . GLU A 1 142 ? 25.065 2.382 -24.089 1.00 39.75 142 GLU A CA 1
ATOM 1136 C C . GLU A 1 142 ? 25.031 2.728 -25.577 1.00 39.75 142 GLU A C 1
ATOM 1138 O O . GLU A 1 142 ? 23.950 3.170 -26.042 1.00 39.75 142 GLU A O 1
#